Protein AF-A0A351KSS3-F1 (afdb_monomer_lite)

Sequence (127 aa):
MKILHVEGGRNFYGGAHQILLLMEGLKARGIENVLACRVGSDLAKVAAPLAEVHAIRMEGDLDFGLIQRLHRVIRLTHPDVVHLHSRIGADVMGGIAARLAGVPVIHSRRQDNPESRLAVALKYRLH

pLDDT: mean 91.09, std 7.87, range [63.66, 98.62]

Radius of gyration: 13.51 Å; chains: 1; bounding box: 35×36×30 Å

Structure (mmCIF, N/CA/C/O backbone):
data_AF-A0A351KSS3-F1
#
_entry.id   AF-A0A351KSS3-F1
#
loop_
_atom_site.group_PDB
_atom_site.id
_atom_site.type_symbol
_atom_site.label_atom_id
_atom_site.label_alt_id
_atom_site.label_comp_id
_atom_site.label_asym_id
_atom_site.label_entity_id
_atom_site.label_seq_id
_atom_site.pdbx_PDB_ins_code
_atom_site.Cartn_x
_atom_site.Cartn_y
_atom_site.Cartn_z
_atom_site.occupancy
_atom_site.B_iso_or_equiv
_atom_site.auth_seq_id
_atom_site.auth_comp_id
_atom_site.auth_asym_id
_atom_site.auth_atom_id
_atom_site.pdbx_PDB_model_num
ATOM 1 N N . MET A 1 1 ? -13.869 0.343 11.067 1.00 95.69 1 MET A N 1
ATOM 2 C CA . MET A 1 1 ? -12.862 -0.560 10.472 1.00 95.69 1 MET A CA 1
ATOM 3 C C . MET A 1 1 ? -11.940 0.279 9.611 1.00 95.69 1 MET A C 1
ATOM 5 O O . MET A 1 1 ? -12.444 1.138 8.891 1.00 95.69 1 MET A O 1
ATOM 9 N N . LYS A 1 2 ? -10.634 0.023 9.674 1.00 98.50 2 LYS A N 1
ATOM 10 C CA . LYS A 1 2 ? -9.587 0.729 8.943 1.00 98.50 2 LYS A CA 1
ATOM 11 C C . LYS A 1 2 ? -8.731 -0.239 8.133 1.00 98.50 2 LYS A C 1
ATOM 13 O O . LYS A 1 2 ? -8.235 -1.227 8.669 1.00 98.50 2 LYS A O 1
ATOM 18 N N . ILE A 1 3 ? -8.531 0.062 6.854 1.00 98.56 3 ILE A N 1
ATOM 19 C CA . ILE A 1 3 ? -7.774 -0.784 5.927 1.00 98.56 3 ILE A CA 1
ATOM 20 C C . ILE A 1 3 ? 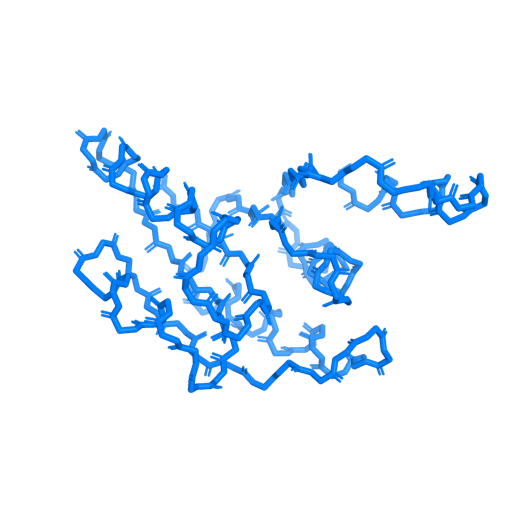-6.544 -0.030 5.430 1.00 98.56 3 ILE A C 1
ATOM 22 O O . ILE A 1 3 ? -6.657 1.085 4.925 1.00 98.56 3 ILE A O 1
ATOM 26 N N . LEU A 1 4 ? -5.372 -0.657 5.537 1.00 98.56 4 LEU A N 1
ATOM 27 C CA . LEU A 1 4 ? -4.146 -0.179 4.904 1.00 98.56 4 LEU A CA 1
ATOM 28 C C . LEU A 1 4 ? -3.967 -0.848 3.542 1.00 98.56 4 LEU A C 1
ATOM 30 O O . LEU A 1 4 ? -3.644 -2.030 3.468 1.00 98.56 4 LEU A O 1
ATOM 34 N N . HIS A 1 5 ? -4.112 -0.089 2.465 1.00 97.44 5 HIS A N 1
ATOM 35 C CA . HIS A 1 5 ? -3.797 -0.529 1.113 1.00 97.44 5 HIS A CA 1
ATOM 36 C C . HIS A 1 5 ? -2.322 -0.273 0.790 1.00 97.44 5 HIS A C 1
ATOM 38 O O . HIS A 1 5 ? -1.808 0.810 1.066 1.00 97.44 5 HIS A O 1
ATOM 44 N N . VAL A 1 6 ? -1.645 -1.242 0.170 1.00 95.56 6 VAL A N 1
ATOM 45 C CA . VAL A 1 6 ? -0.246 -1.095 -0.267 1.00 95.56 6 VAL A CA 1
ATOM 46 C C . VAL A 1 6 ? -0.141 -1.242 -1.784 1.00 95.56 6 VAL A C 1
ATOM 48 O O . VAL A 1 6 ? -0.462 -2.302 -2.329 1.00 95.56 6 VAL A O 1
ATOM 51 N N . GLU A 1 7 ? 0.344 -0.189 -2.452 1.00 93.25 7 GLU A N 1
ATOM 52 C CA . GLU A 1 7 ? 0.509 -0.129 -3.911 1.00 93.25 7 GLU A CA 1
ATOM 53 C C . GLU A 1 7 ? 1.858 0.486 -4.324 1.00 93.25 7 GLU A C 1
ATOM 55 O O . GLU A 1 7 ? 2.172 1.627 -3.992 1.00 93.25 7 GLU A O 1
ATOM 60 N N . GLY A 1 8 ? 2.664 -0.266 -5.078 1.00 89.06 8 GLY A N 1
ATOM 61 C CA . GLY A 1 8 ? 4.015 0.133 -5.498 1.00 89.06 8 GLY A CA 1
ATOM 62 C C . GLY A 1 8 ? 4.115 0.675 -6.925 1.00 89.06 8 GLY A C 1
ATOM 63 O O . GLY A 1 8 ? 5.189 1.123 -7.344 1.00 89.06 8 GLY A O 1
ATOM 64 N N . GLY A 1 9 ? 3.021 0.634 -7.683 1.00 85.56 9 GLY A N 1
ATOM 65 C CA . GLY A 1 9 ? 2.913 1.145 -9.039 1.00 85.56 9 GLY A CA 1
ATOM 66 C C . GLY A 1 9 ? 3.229 2.636 -9.116 1.00 85.56 9 GLY A C 1
ATOM 67 O O . GLY A 1 9 ? 2.824 3.438 -8.277 1.00 85.56 9 GLY A O 1
ATOM 68 N N . ARG A 1 10 ? 3.996 3.021 -10.141 1.00 79.38 10 ARG A N 1
ATOM 69 C CA . ARG A 1 10 ? 4.349 4.429 -10.377 1.00 79.38 10 ARG A CA 1
ATOM 70 C C . ARG A 1 10 ? 3.209 5.198 -11.045 1.00 79.38 10 ARG A C 1
ATOM 72 O O . ARG A 1 10 ? 2.988 6.361 -10.724 1.00 79.38 10 ARG A O 1
ATOM 79 N N . ASN A 1 11 ? 2.512 4.537 -11.962 1.00 81.06 11 ASN A N 1
ATOM 80 C CA . ASN A 1 11 ? 1.571 5.172 -12.870 1.00 81.06 11 ASN A CA 1
ATOM 81 C C . ASN A 1 11 ? 0.124 4.901 -12.449 1.00 81.06 11 ASN A C 1
ATOM 83 O O . ASN A 1 11 ? -0.193 3.826 -11.935 1.00 81.06 11 ASN A O 1
ATOM 87 N N . PHE A 1 12 ? -0.760 5.857 -12.724 1.00 79.94 12 PHE A N 1
ATOM 88 C CA . PHE A 1 12 ? -2.186 5.734 -12.442 1.00 79.94 12 PHE A CA 1
ATOM 89 C C . PHE A 1 12 ? -2.948 5.120 -13.628 1.00 79.94 12 PHE A C 1
ATOM 91 O O . PHE A 1 12 ? -3.583 5.814 -14.414 1.00 79.94 12 PHE A O 1
ATOM 98 N N . TYR A 1 13 ? -2.870 3.798 -13.767 1.00 78.62 13 TYR A N 1
ATOM 99 C CA . TYR A 1 13 ? -3.723 3.016 -14.666 1.00 78.62 13 TYR A CA 1
ATOM 100 C C . TYR A 1 13 ? -3.819 1.563 -14.187 1.00 78.62 13 TYR A C 1
ATOM 102 O O . TYR A 1 13 ? -3.069 1.131 -13.308 1.00 78.62 13 TYR A O 1
ATOM 110 N N . GLY A 1 14 ? -4.757 0.800 -14.755 1.00 84.75 14 GLY A N 1
ATOM 111 C CA . GLY A 1 14 ? -4.944 -0.616 -14.434 1.00 84.75 14 GLY A CA 1
ATOM 112 C C . GLY A 1 14 ? -5.194 -0.839 -12.940 1.00 84.75 14 GLY A C 1
ATOM 113 O O . GLY A 1 14 ? -6.167 -0.327 -12.385 1.00 84.75 14 GLY A O 1
ATOM 114 N N . GLY A 1 15 ? -4.289 -1.569 -12.278 1.00 83.81 15 GLY A N 1
ATOM 115 C CA . GLY A 1 15 ? -4.397 -1.905 -10.854 1.00 83.81 15 GLY A CA 1
ATOM 116 C C . GLY A 1 15 ? -4.574 -0.691 -9.937 1.00 83.81 15 GLY A C 1
ATOM 117 O O 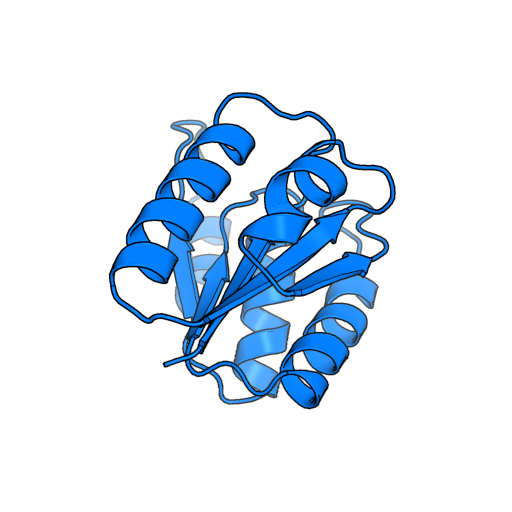. GLY A 1 15 ? -5.431 -0.723 -9.057 1.00 83.81 15 GLY A O 1
ATOM 118 N N . ALA A 1 16 ? -3.857 0.409 -10.194 1.00 85.81 16 ALA A N 1
ATOM 119 C CA . ALA A 1 16 ? -3.946 1.622 -9.378 1.00 85.81 16 ALA A CA 1
ATOM 120 C C . ALA A 1 16 ? -5.331 2.292 -9.468 1.00 85.81 16 ALA A C 1
ATOM 122 O O . ALA A 1 16 ? -5.856 2.775 -8.466 1.00 85.81 16 ALA A O 1
ATOM 123 N N . HIS A 1 17 ? -5.957 2.271 -10.650 1.00 90.75 17 HIS A N 1
ATOM 124 C CA . HIS A 1 17 ? -7.310 2.800 -10.839 1.00 90.75 17 HIS A CA 1
ATOM 125 C C . HIS A 1 17 ? -8.350 1.954 -10.094 1.00 90.75 17 HIS A C 1
ATOM 127 O O . HIS A 1 17 ? -9.243 2.481 -9.437 1.00 90.75 17 HIS A O 1
ATOM 133 N N . GLN A 1 18 ? -8.192 0.630 -10.113 1.00 91.00 18 GLN A N 1
ATOM 134 C CA . GLN A 1 18 ? -9.076 -0.269 -9.377 1.00 91.00 18 GLN A CA 1
ATOM 135 C C . GLN A 1 18 ? -8.985 -0.083 -7.855 1.00 91.00 18 GLN A C 1
ATOM 137 O O . GLN A 1 18 ? -9.991 -0.229 -7.165 1.00 91.00 18 GLN A O 1
ATOM 142 N N . ILE A 1 19 ? -7.805 0.248 -7.318 1.00 93.25 19 ILE A N 1
ATOM 143 C CA . ILE A 1 19 ? -7.648 0.567 -5.889 1.00 93.25 19 ILE A CA 1
ATOM 144 C C . ILE A 1 19 ? -8.423 1.834 -5.537 1.00 93.25 19 ILE A C 1
ATOM 146 O O . ILE A 1 19 ? -9.070 1.867 -4.496 1.00 93.25 19 ILE A O 1
ATOM 150 N N . LEU A 1 20 ? -8.414 2.843 -6.411 1.00 94.69 20 LEU A N 1
ATOM 151 C CA . LEU A 1 20 ? -9.205 4.056 -6.212 1.00 94.69 20 LEU A CA 1
ATOM 152 C C . LEU A 1 20 ? -10.707 3.745 -6.124 1.00 94.69 20 LEU A C 1
ATOM 154 O O . LEU A 1 20 ? -11.343 4.133 -5.149 1.00 94.69 20 LEU A O 1
ATOM 158 N N . LEU A 1 21 ? -11.237 2.982 -7.087 1.00 95.69 21 LEU A N 1
ATOM 159 C CA . LEU A 1 21 ? -12.644 2.557 -7.103 1.00 95.69 21 LEU A CA 1
ATOM 160 C C . LEU A 1 21 ? -13.013 1.739 -5.856 1.00 95.69 21 LEU A C 1
ATOM 162 O O . LEU A 1 21 ? -14.093 1.897 -5.286 1.00 95.69 21 LEU A O 1
ATOM 166 N N . LEU A 1 22 ? -12.104 0.869 -5.405 1.00 96.00 22 LEU A N 1
ATOM 167 C CA . LEU A 1 22 ? -12.282 0.110 -4.171 1.00 96.00 22 LEU A CA 1
ATOM 168 C C . LEU A 1 22 ? -12.349 1.041 -2.954 1.00 96.00 22 LEU A C 1
ATOM 170 O O . LEU A 1 22 ? -13.291 0.937 -2.174 1.00 96.00 22 LEU A O 1
ATOM 174 N N . MET A 1 23 ? -11.385 1.953 -2.798 1.00 97.44 23 MET A N 1
ATOM 175 C CA . MET A 1 23 ? -11.353 2.901 -1.679 1.00 97.44 23 MET A CA 1
ATOM 176 C C . MET A 1 23 ? -12.593 3.797 -1.662 1.00 97.44 23 MET A C 1
ATOM 178 O O . MET A 1 23 ? -13.155 4.033 -0.595 1.00 97.44 23 MET A O 1
ATOM 182 N N . GLU A 1 24 ? -13.064 4.248 -2.825 1.00 97.75 24 GLU A N 1
ATOM 183 C CA . GLU A 1 24 ? -14.309 5.009 -2.954 1.00 97.75 24 GLU A CA 1
ATOM 184 C C . GLU A 1 24 ? -15.510 4.204 -2.438 1.00 97.75 24 GLU A C 1
ATOM 186 O O . GLU A 1 24 ? -16.240 4.660 -1.555 1.00 97.75 24 GLU A O 1
ATOM 191 N N . GLY A 1 25 ? -15.665 2.963 -2.907 1.00 98.06 25 GLY A N 1
ATOM 192 C CA . GLY A 1 25 ? -16.737 2.078 -2.459 1.00 98.06 25 GLY A CA 1
ATOM 193 C C . GLY A 1 25 ? -16.659 1.720 -0.970 1.00 98.06 25 GLY A C 1
ATOM 194 O O . GLY A 1 25 ? -17.698 1.581 -0.320 1.00 98.06 25 GLY A O 1
ATOM 195 N N . LEU A 1 26 ? -15.456 1.563 -0.416 1.00 97.81 26 LEU A N 1
ATOM 196 C CA . LEU A 1 26 ? -15.238 1.308 1.012 1.00 97.81 26 LEU A CA 1
ATOM 197 C C . LEU A 1 26 ? -15.580 2.544 1.851 1.00 97.81 26 LEU A C 1
ATOM 199 O O . LEU A 1 26 ? -16.319 2.436 2.830 1.00 97.81 26 LEU A O 1
ATOM 203 N N . LYS A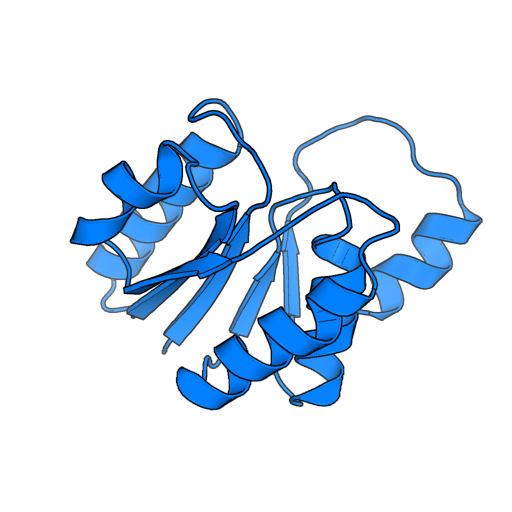 1 27 ? -15.136 3.730 1.422 1.00 97.56 27 LYS A N 1
ATOM 204 C CA . LYS A 1 27 ? -15.437 4.997 2.094 1.00 97.56 27 LYS A CA 1
ATOM 205 C C . LYS A 1 27 ? -16.937 5.274 2.123 1.00 97.56 27 LYS A C 1
ATOM 207 O O . LYS A 1 27 ? -17.466 5.644 3.167 1.00 97.56 27 LYS A O 1
ATOM 212 N N . ALA A 1 28 ? -17.638 5.017 1.017 1.00 97.94 28 ALA A N 1
ATOM 213 C CA . ALA A 1 28 ? -19.096 5.131 0.939 1.00 97.94 28 ALA A CA 1
ATOM 214 C C . ALA A 1 28 ? -19.833 4.199 1.924 1.00 97.94 28 ALA A C 1
ATOM 216 O O . ALA A 1 28 ? -20.982 4.452 2.275 1.00 97.94 28 ALA A O 1
ATOM 217 N N . ARG A 1 29 ? -19.172 3.135 2.395 1.00 98.00 29 ARG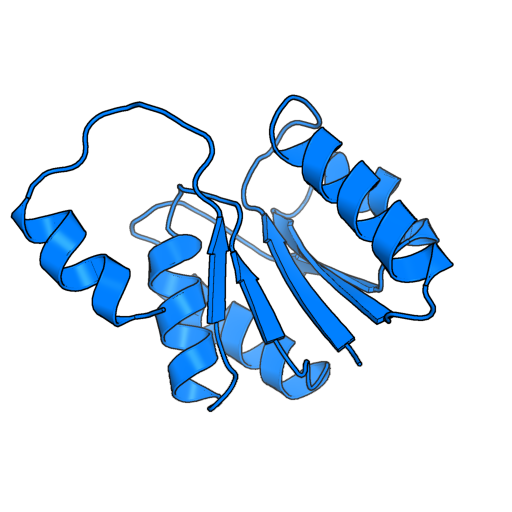 A N 1
ATOM 218 C CA . ARG A 1 29 ? -19.674 2.200 3.415 1.00 98.00 29 ARG A CA 1
ATOM 219 C C . ARG A 1 29 ? -19.171 2.522 4.830 1.00 98.00 29 ARG A C 1
ATOM 221 O O . ARG A 1 29 ? -19.352 1.709 5.730 1.00 98.00 29 ARG A O 1
ATOM 228 N N . GLY A 1 30 ? -18.534 3.677 5.034 1.00 97.62 30 GLY A N 1
ATOM 229 C CA . GLY A 1 30 ? -18.010 4.105 6.335 1.00 97.62 30 GLY A CA 1
ATOM 230 C C . GLY A 1 30 ? -16.717 3.404 6.762 1.00 97.62 30 GLY A C 1
ATOM 231 O O . GLY A 1 30 ? -16.384 3.416 7.945 1.00 97.62 30 GLY A O 1
ATOM 232 N N . ILE A 1 31 ? -15.992 2.775 5.831 1.00 98.38 31 ILE A N 1
ATOM 233 C CA . ILE A 1 31 ? -14.691 2.153 6.104 1.00 98.38 31 ILE A CA 1
ATOM 234 C C . ILE A 1 31 ? -13.586 3.190 5.892 1.00 98.38 31 ILE A C 1
ATOM 236 O O . ILE A 1 3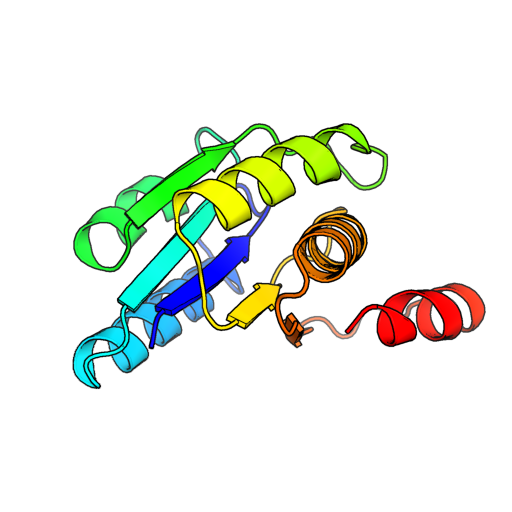1 ? -13.557 3.896 4.883 1.00 98.38 31 ILE A O 1
ATOM 240 N N . GLU A 1 32 ? -12.669 3.275 6.852 1.00 98.44 32 GLU A N 1
ATOM 241 C CA . GLU A 1 32 ? -11.517 4.168 6.786 1.00 98.44 32 GLU A CA 1
ATOM 242 C C . GLU A 1 32 ? -10.419 3.554 5.914 1.00 98.44 32 GLU A C 1
ATOM 244 O O . GLU A 1 32 ? -10.022 2.404 6.115 1.00 98.44 32 GLU A O 1
ATOM 249 N N . ASN A 1 33 ? -9.889 4.334 4.974 1.00 98.62 33 ASN A N 1
ATOM 250 C CA . ASN A 1 33 ? -8.805 3.896 4.102 1.00 98.62 33 ASN A CA 1
ATOM 251 C C . ASN A 1 33 ? -7.507 4.621 4.452 1.00 98.62 33 ASN A C 1
ATOM 253 O O . ASN A 1 33 ? -7.473 5.845 4.594 1.00 98.62 33 ASN A O 1
ATOM 257 N N . VAL A 1 34 ? -6.424 3.858 4.491 1.00 98.56 34 VAL A N 1
ATOM 258 C CA . VAL A 1 34 ? -5.046 4.342 4.508 1.00 98.56 34 VAL A CA 1
ATOM 259 C C . VAL A 1 34 ? -4.360 3.780 3.270 1.00 98.56 34 VAL A C 1
ATOM 261 O O . VAL A 1 34 ? -4.543 2.612 2.935 1.00 98.56 34 VAL A O 1
ATOM 264 N N . LEU A 1 35 ? -3.560 4.584 2.581 1.00 97.88 35 LEU A N 1
ATOM 265 C CA . LEU A 1 35 ? -2.801 4.157 1.412 1.00 97.88 35 LEU A CA 1
ATOM 266 C C . LEU A 1 35 ? -1.306 4.340 1.664 1.00 97.88 35 LEU A C 1
ATOM 268 O O . LEU A 1 35 ? -0.836 5.466 1.768 1.00 97.88 35 LEU A O 1
ATOM 272 N N . ALA A 1 36 ? -0.542 3.251 1.674 1.00 96.62 36 ALA A N 1
ATOM 273 C CA . ALA A 1 36 ? 0.905 3.303 1.510 1.00 96.62 36 ALA A CA 1
ATOM 274 C C . ALA A 1 36 ? 1.251 3.142 0.027 1.00 96.62 36 ALA A C 1
ATOM 276 O O . ALA A 1 36 ? 0.998 2.092 -0.570 1.00 96.62 36 ALA A O 1
ATOM 277 N N . CYS A 1 37 ? 1.853 4.168 -0.569 1.00 94.25 37 CYS A N 1
ATOM 278 C CA . CYS A 1 37 ? 2.215 4.149 -1.983 1.00 94.25 37 CYS A CA 1
ATOM 279 C C . CYS A 1 37 ? 3.626 4.665 -2.244 1.00 94.25 37 CYS A C 1
ATOM 281 O O . CYS A 1 37 ? 4.248 5.306 -1.395 1.00 94.25 37 CYS A O 1
ATOM 283 N N . ARG A 1 38 ? 4.144 4.401 -3.447 1.00 92.56 38 ARG A N 1
ATOM 284 C CA . ARG A 1 38 ? 5.447 4.923 -3.872 1.00 92.56 38 ARG A CA 1
ATOM 285 C C . ARG A 1 38 ? 5.443 6.459 -3.886 1.00 92.56 38 ARG A C 1
ATOM 287 O O . ARG A 1 38 ? 4.508 7.082 -4.401 1.00 92.56 38 ARG A O 1
ATOM 294 N N . VAL A 1 39 ? 6.517 7.064 -3.371 1.00 92.88 39 VAL A N 1
ATOM 295 C CA . VAL A 1 39 ? 6.779 8.513 -3.485 1.00 92.88 39 VAL A CA 1
ATOM 296 C C . VAL A 1 39 ? 6.696 8.968 -4.943 1.00 92.88 39 VAL A C 1
ATOM 298 O O . VAL A 1 39 ? 7.291 8.358 -5.829 1.00 92.88 39 VAL A O 1
ATOM 301 N N . GLY A 1 40 ? 5.960 10.055 -5.180 1.00 89.06 40 GLY A N 1
ATOM 302 C CA . GLY A 1 40 ? 5.796 10.641 -6.511 1.00 89.06 40 GLY A CA 1
ATOM 303 C C . GLY A 1 40 ? 4.860 9.868 -7.445 1.00 89.06 40 GLY A C 1
ATOM 304 O O . GLY A 1 40 ? 4.816 10.194 -8.627 1.00 89.06 40 GLY A O 1
ATOM 305 N N . SER A 1 41 ? 4.127 8.862 -6.953 1.00 89.19 41 SER A N 1
ATOM 306 C CA . SER A 1 41 ? 3.074 8.210 -7.741 1.00 89.19 41 SER A CA 1
ATOM 307 C C . SER A 1 41 ? 1.882 9.145 -7.958 1.00 89.19 41 SER A C 1
ATOM 309 O O . SER A 1 41 ? 1.498 9.905 -7.067 1.00 89.19 41 SER A O 1
ATOM 311 N N . ASP A 1 42 ? 1.255 9.058 -9.132 1.00 90.62 42 ASP A N 1
ATOM 312 C CA . ASP A 1 42 ? 0.032 9.823 -9.414 1.00 90.62 42 ASP A CA 1
ATOM 313 C C . ASP A 1 42 ? -1.142 9.365 -8.538 1.00 90.62 42 ASP A C 1
ATOM 315 O O . ASP A 1 42 ? -1.985 10.176 -8.154 1.00 90.62 42 ASP A O 1
ATOM 319 N N . LEU A 1 43 ? -1.143 8.090 -8.129 1.00 90.44 43 LEU A N 1
ATOM 320 C CA . LEU A 1 43 ? -2.129 7.541 -7.200 1.00 90.44 43 LEU A CA 1
ATOM 321 C C . LEU A 1 43 ? -2.166 8.313 -5.872 1.00 90.44 43 LEU A C 1
ATOM 323 O O . LEU A 1 43 ? -3.253 8.549 -5.355 1.00 90.44 43 LEU A O 1
ATOM 327 N N . ALA A 1 44 ? -1.015 8.755 -5.350 1.00 92.31 44 ALA A N 1
ATOM 328 C CA . ALA A 1 44 ? -0.950 9.517 -4.101 1.00 92.31 44 ALA A CA 1
ATOM 329 C C . ALA A 1 44 ? -1.814 10.788 -4.148 1.00 92.31 44 ALA A C 1
ATOM 331 O O . ALA A 1 44 ? -2.483 11.126 -3.174 1.00 92.31 44 ALA A O 1
ATOM 332 N N . LYS A 1 45 ? -1.822 11.478 -5.296 1.00 91.31 45 LYS A N 1
ATOM 333 C CA . LYS A 1 45 ? -2.585 12.718 -5.492 1.00 91.31 45 LYS A CA 1
ATOM 334 C C . LYS A 1 45 ? -4.079 12.430 -5.583 1.00 91.31 45 LYS A C 1
ATOM 336 O O . LYS A 1 45 ? -4.875 13.090 -4.925 1.00 91.31 45 LYS A O 1
ATOM 341 N N . VAL A 1 46 ? -4.450 11.435 -6.388 1.00 93.19 46 VAL A N 1
ATOM 342 C CA . VAL A 1 46 ? -5.859 11.115 -6.660 1.00 93.19 46 VAL A CA 1
ATOM 343 C C . VAL A 1 46 ? -6.532 10.452 -5.451 1.00 93.19 46 VAL A C 1
ATOM 345 O O . VAL A 1 46 ? -7.725 10.636 -5.240 1.00 93.19 46 VAL A O 1
ATOM 348 N N . ALA A 1 47 ? -5.780 9.722 -4.621 1.00 95.62 47 ALA A N 1
ATOM 349 C CA . ALA A 1 47 ? -6.306 9.038 -3.440 1.00 95.62 47 ALA A CA 1
ATOM 350 C C . ALA A 1 47 ? -6.492 9.942 -2.209 1.00 95.62 47 ALA A C 1
ATOM 352 O O . ALA A 1 47 ? -7.219 9.552 -1.297 1.00 95.62 47 ALA A O 1
ATOM 353 N N . ALA A 1 48 ? -5.885 11.133 -2.167 1.00 95.00 48 ALA A N 1
ATOM 354 C CA . ALA A 1 48 ? -5.923 12.025 -1.001 1.00 95.00 48 ALA A CA 1
ATOM 355 C C . ALA A 1 48 ? -7.342 12.367 -0.476 1.00 95.00 48 ALA A C 1
ATOM 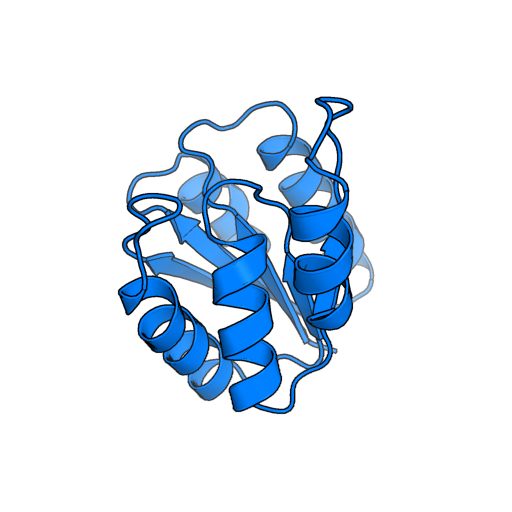357 O O . ALA A 1 48 ? -7.517 12.434 0.739 1.00 95.00 48 ALA A O 1
ATOM 358 N N . PRO A 1 49 ? -8.387 12.529 -1.316 1.00 95.75 49 PRO A N 1
ATOM 359 C CA . PRO A 1 49 ? -9.758 12.735 -0.828 1.00 95.75 49 PRO A CA 1
ATOM 360 C C . PRO A 1 49 ? -10.393 11.475 -0.210 1.00 95.75 49 PRO A C 1
ATOM 362 O O . PRO A 1 49 ? -11.367 11.553 0.548 1.00 95.75 49 PRO A O 1
ATOM 365 N N . LEU A 1 50 ? -9.876 10.293 -0.550 1.00 97.00 50 LEU A N 1
ATOM 366 C CA . LEU A 1 50 ? -10.464 8.996 -0.215 1.00 97.00 50 LEU A CA 1
ATOM 367 C C . LEU A 1 50 ? -9.751 8.287 0.941 1.00 97.00 50 LEU A C 1
ATOM 369 O O . LEU A 1 50 ? -10.383 7.464 1.606 1.00 97.00 50 LEU A O 1
ATOM 373 N N . ALA A 1 51 ? -8.479 8.604 1.188 1.00 97.69 51 ALA A N 1
ATOM 374 C CA . ALA A 1 51 ? -7.630 7.901 2.142 1.00 97.69 51 ALA A CA 1
ATOM 375 C C . ALA A 1 51 ? -6.584 8.814 2.801 1.00 97.69 51 ALA A C 1
ATOM 377 O O . ALA A 1 51 ? -6.157 9.814 2.226 1.00 97.69 51 ALA A O 1
ATOM 378 N N . GLU A 1 52 ? -6.105 8.413 3.978 1.00 98.06 52 GLU A N 1
ATOM 379 C CA . GLU A 1 52 ? -4.862 8.937 4.552 1.00 98.06 52 GLU A CA 1
ATOM 380 C C . GLU A 1 52 ? -3.665 8.377 3.762 1.00 98.06 52 GLU A C 1
ATOM 382 O O . GLU A 1 52 ? -3.457 7.163 3.720 1.00 98.06 52 GLU A O 1
ATOM 387 N N . VAL A 1 53 ? -2.882 9.240 3.106 1.00 97.94 53 VAL A N 1
ATOM 388 C CA . VAL A 1 53 ? -1.821 8.811 2.177 1.00 97.94 53 VAL A CA 1
ATOM 389 C C . VAL A 1 53 ? -0.433 8.886 2.819 1.00 97.94 53 VAL A C 1
ATOM 391 O O . VAL A 1 53 ? 0.040 9.951 3.205 1.00 97.94 53 VAL A O 1
ATOM 394 N N . HIS A 1 54 ? 0.263 7.750 2.831 1.00 97.69 54 HIS A N 1
ATOM 395 C CA . HIS A 1 54 ? 1.653 7.576 3.249 1.00 97.69 54 HIS A CA 1
ATOM 396 C C . HIS A 1 54 ? 2.535 7.288 2.033 1.00 97.69 54 HIS A C 1
ATOM 398 O O . HIS A 1 54 ? 2.708 6.143 1.608 1.00 97.69 54 HIS A O 1
ATOM 404 N N . ALA A 1 55 ? 3.122 8.340 1.467 1.00 96.00 55 ALA A N 1
ATOM 405 C CA . ALA A 1 55 ? 4.095 8.205 0.391 1.00 96.00 55 ALA A CA 1
ATOM 406 C C . ALA A 1 55 ? 5.450 7.737 0.951 1.00 96.00 55 ALA A C 1
ATOM 408 O O . ALA A 1 55 ? 6.119 8.472 1.677 1.00 96.00 55 ALA A O 1
ATOM 409 N N . ILE A 1 56 ? 5.876 6.521 0.604 1.00 95.31 56 ILE A N 1
ATOM 410 C CA . ILE A 1 56 ? 7.124 5.916 1.089 1.00 95.31 56 ILE A CA 1
ATOM 411 C C . ILE A 1 56 ? 8.014 5.428 -0.054 1.00 95.31 56 ILE A C 1
ATOM 413 O O . ILE A 1 56 ? 7.578 5.193 -1.185 1.00 95.31 56 ILE A O 1
ATOM 417 N N . ARG A 1 57 ? 9.309 5.290 0.237 1.00 93.56 57 ARG A N 1
ATOM 418 C CA . ARG A 1 57 ? 10.276 4.745 -0.718 1.00 93.56 57 ARG A CA 1
ATOM 419 C C . ARG A 1 57 ? 10.003 3.253 -0.942 1.00 93.56 57 ARG A C 1
ATOM 421 O O . ARG A 1 57 ? 9.954 2.493 0.028 1.00 93.56 57 ARG A O 1
ATOM 428 N N . MET A 1 58 ? 9.846 2.865 -2.207 1.00 92.19 58 MET A N 1
ATOM 429 C CA . MET A 1 58 ? 9.611 1.486 -2.654 1.00 92.19 58 MET A CA 1
ATOM 430 C C . MET A 1 58 ? 10.504 1.197 -3.867 1.00 92.19 58 MET A C 1
ATOM 432 O O . MET A 1 58 ? 10.255 1.741 -4.948 1.00 92.19 58 MET A O 1
ATOM 436 N N . GLU A 1 59 ? 11.544 0.379 -3.700 1.00 87.94 59 GLU A N 1
ATOM 437 C CA . GLU A 1 59 ? 12.640 0.237 -4.681 1.00 87.94 59 GLU A CA 1
ATOM 438 C C . GLU A 1 59 ? 12.689 -1.096 -5.433 1.00 87.94 59 GLU A C 1
ATOM 440 O O . GLU A 1 59 ? 13.519 -1.242 -6.323 1.00 87.94 59 GLU A O 1
ATOM 445 N N . GLY A 1 60 ? 11.800 -2.050 -5.158 1.00 84.06 60 GLY A N 1
ATOM 446 C CA . GLY A 1 60 ? 11.821 -3.329 -5.869 1.00 84.06 60 GLY A CA 1
ATOM 447 C C . GLY A 1 60 ? 11.627 -4.538 -4.969 1.00 84.06 60 GLY A C 1
ATOM 448 O O . GLY A 1 60 ? 11.369 -4.408 -3.775 1.00 84.06 60 GLY A O 1
ATOM 449 N N . ASP A 1 61 ? 11.843 -5.715 -5.550 1.00 83.88 61 ASP A N 1
ATOM 450 C CA . ASP A 1 61 ? 11.775 -7.004 -4.849 1.00 83.88 61 ASP A CA 1
ATOM 451 C C . ASP A 1 61 ? 12.888 -7.179 -3.800 1.00 83.88 61 ASP A C 1
ATOM 453 O O . ASP A 1 61 ? 12.717 -7.907 -2.828 1.00 83.88 61 ASP A O 1
ATOM 457 N N . LEU A 1 62 ? 14.018 -6.483 -3.969 1.00 87.50 62 LEU A N 1
ATOM 458 C CA . LEU A 1 62 ? 15.168 -6.533 -3.054 1.00 87.50 62 LEU A CA 1
ATOM 459 C C . LEU A 1 62 ? 15.138 -5.437 -1.978 1.00 87.50 62 LEU A C 1
ATOM 461 O O . LEU A 1 62 ? 16.092 -5.273 -1.219 1.00 87.50 62 LEU A O 1
ATOM 465 N N . ASP A 1 63 ? 14.049 -4.674 -1.896 1.00 90.62 63 ASP A N 1
ATOM 466 C CA . ASP A 1 63 ? 13.904 -3.594 -0.928 1.00 90.62 63 ASP A CA 1
ATOM 467 C C . ASP A 1 63 ? 13.478 -4.125 0.451 1.00 90.62 63 ASP A C 1
ATOM 469 O O . ASP A 1 63 ? 12.354 -3.921 0.905 1.00 90.62 63 ASP A O 1
ATOM 473 N N . PHE A 1 64 ? 14.386 -4.799 1.160 1.00 93.25 64 PHE A N 1
ATOM 474 C CA . PHE A 1 64 ? 14.124 -5.286 2.524 1.00 93.25 64 PHE A CA 1
ATOM 475 C C . PHE A 1 64 ? 13.804 -4.151 3.510 1.00 93.25 64 PHE A C 1
ATOM 477 O O . PHE A 1 64 ? 13.064 -4.344 4.476 1.00 93.25 64 PHE A O 1
ATOM 484 N N . GLY A 1 65 ? 14.302 -2.937 3.245 1.00 95.00 65 GLY A N 1
ATOM 485 C CA . GLY A 1 65 ? 13.973 -1.751 4.034 1.00 95.00 65 GLY A CA 1
ATOM 486 C C . GLY A 1 65 ? 12.487 -1.377 3.972 1.00 95.00 65 GLY A C 1
ATOM 487 O O . GLY A 1 65 ? 11.992 -0.678 4.862 1.00 95.00 65 GLY A O 1
ATOM 488 N N . LEU A 1 66 ? 11.755 -1.858 2.960 1.00 94.81 66 LEU A N 1
ATOM 489 C CA . LEU A 1 66 ? 10.312 -1.668 2.848 1.00 94.81 66 LEU A CA 1
ATOM 490 C C . LEU A 1 66 ? 9.561 -2.302 4.024 1.00 94.81 66 LEU A C 1
ATOM 492 O O . LEU A 1 66 ? 8.565 -1.730 4.462 1.00 94.81 66 LEU A O 1
ATOM 496 N N . ILE A 1 67 ? 10.068 -3.406 4.591 1.00 96.31 67 ILE A N 1
ATOM 497 C CA . ILE A 1 67 ? 9.469 -4.056 5.767 1.00 96.31 67 ILE A CA 1
ATOM 498 C C . ILE A 1 67 ? 9.381 -3.059 6.923 1.00 96.31 67 ILE A C 1
ATOM 500 O O . ILE A 1 67 ? 8.308 -2.840 7.477 1.00 96.31 67 ILE A O 1
ATOM 504 N N . GLN A 1 68 ? 10.497 -2.409 7.267 1.00 97.38 68 GLN A N 1
ATOM 505 C CA . GLN A 1 68 ? 10.545 -1.464 8.383 1.00 97.38 68 GLN A CA 1
ATOM 506 C C . GLN A 1 68 ? 9.657 -0.241 8.127 1.00 97.38 68 GLN A C 1
ATOM 508 O O . GLN A 1 68 ? 8.976 0.234 9.039 1.00 97.38 68 GLN A O 1
ATOM 513 N N . ARG A 1 69 ? 9.644 0.269 6.888 1.00 97.44 69 ARG A N 1
ATOM 514 C CA . ARG A 1 69 ? 8.813 1.421 6.511 1.00 97.44 69 ARG A CA 1
ATOM 515 C C . ARG A 1 69 ? 7.324 1.098 6.613 1.00 97.44 69 ARG A C 1
ATOM 517 O O . ARG A 1 69 ? 6.595 1.861 7.240 1.00 97.44 69 ARG A O 1
ATOM 524 N N . LEU A 1 70 ? 6.888 -0.042 6.076 1.00 97.38 70 LEU A N 1
ATOM 525 C CA . LEU A 1 70 ? 5.500 -0.494 6.187 1.00 97.38 70 LEU A CA 1
ATOM 526 C C . LEU A 1 70 ? 5.126 -0.813 7.633 1.00 97.38 70 LEU A C 1
ATOM 528 O O . LEU A 1 70 ? 4.076 -0.378 8.089 1.00 97.38 70 LEU A O 1
ATOM 532 N N . HIS A 1 71 ? 6.003 -1.478 8.387 1.00 98.19 71 HIS A N 1
ATOM 533 C CA . HIS A 1 71 ? 5.780 -1.748 9.806 1.00 98.19 71 HIS A CA 1
ATOM 534 C C . HIS A 1 71 ? 5.557 -0.450 10.593 1.00 98.19 71 HIS A C 1
ATOM 536 O O . HIS A 1 71 ? 4.633 -0.364 11.398 1.00 98.19 71 HIS A O 1
ATOM 542 N N . ARG A 1 72 ? 6.340 0.604 10.320 1.00 98.31 72 ARG A N 1
ATOM 543 C CA . ARG A 1 72 ? 6.121 1.926 10.922 1.00 98.31 72 ARG A CA 1
ATOM 544 C C . ARG A 1 72 ? 4.753 2.505 10.550 1.00 98.31 72 ARG A C 1
ATOM 546 O O . ARG A 1 72 ? 4.068 2.989 11.442 1.00 98.31 72 ARG A O 1
ATOM 553 N N . VAL A 1 73 ? 4.342 2.440 9.282 1.00 98.38 73 VAL A N 1
ATOM 554 C CA . VAL A 1 73 ? 3.013 2.923 8.849 1.00 98.38 73 VAL A CA 1
ATOM 555 C C . VAL A 1 73 ? 1.889 2.150 9.546 1.00 98.38 73 VAL A C 1
ATOM 557 O O . VAL A 1 73 ? 0.948 2.760 10.049 1.00 98.38 73 VAL A O 1
ATOM 560 N N . ILE A 1 74 ? 2.010 0.825 9.653 1.00 98.50 74 ILE A N 1
ATOM 561 C CA . ILE A 1 74 ? 1.039 -0.028 10.354 1.00 98.50 74 ILE A CA 1
ATOM 562 C C . ILE A 1 74 ? 0.949 0.368 11.832 1.00 98.50 74 ILE A C 1
ATOM 564 O O . ILE A 1 74 ? -0.143 0.541 12.365 1.00 98.50 74 ILE A O 1
ATOM 568 N N . ARG A 1 75 ? 2.094 0.582 12.489 1.00 98.31 75 ARG A N 1
ATOM 569 C CA . ARG A 1 75 ? 2.161 1.002 13.896 1.00 98.31 75 ARG A CA 1
ATOM 570 C C . ARG A 1 75 ? 1.648 2.417 14.146 1.00 98.31 75 ARG A C 1
ATOM 572 O O . ARG A 1 75 ? 1.274 2.694 15.274 1.00 98.31 75 ARG A O 1
ATOM 579 N N . LEU A 1 76 ? 1.682 3.300 13.149 1.00 98.38 76 LEU A N 1
ATOM 580 C CA . LEU A 1 76 ? 1.176 4.670 13.264 1.00 98.38 76 LEU A CA 1
ATOM 581 C C . LEU A 1 76 ? -0.333 4.742 13.037 1.00 98.38 76 LEU A C 1
ATOM 583 O O . LEU A 1 76 ? -1.023 5.495 13.714 1.00 98.38 76 LEU A O 1
ATOM 587 N N . THR A 1 77 ? -0.839 3.977 12.072 1.00 98.31 77 THR A N 1
ATOM 588 C CA . THR A 1 77 ? -2.232 4.099 11.620 1.00 98.31 77 THR A CA 1
ATOM 589 C C . THR A 1 77 ? -3.171 3.091 12.272 1.00 98.31 77 THR A C 1
ATOM 591 O O . THR A 1 77 ? -4.381 3.327 12.292 1.00 98.31 77 THR A O 1
ATOM 594 N N . HIS A 1 78 ? -2.619 2.016 12.848 1.00 98.12 78 HIS A N 1
ATOM 595 C CA . HIS A 1 78 ? -3.344 0.929 13.509 1.00 98.12 78 HIS A CA 1
ATOM 596 C C . HIS A 1 78 ? -4.489 0.364 12.645 1.00 98.12 78 HIS A C 1
ATOM 598 O O . HIS A 1 78 ? -5.651 0.444 13.044 1.00 98.12 78 HIS A O 1
ATOM 604 N N . PRO A 1 79 ? -4.201 -0.157 11.436 1.00 98.50 79 PRO A N 1
ATOM 605 C CA . PRO A 1 79 ? -5.226 -0.740 10.582 1.00 98.50 79 PRO A CA 1
ATOM 606 C C . PRO A 1 79 ? -5.706 -2.087 11.138 1.00 98.50 79 PRO A C 1
ATOM 608 O O . PRO A 1 79 ? -4.924 -2.842 11.714 1.00 98.50 79 PRO A O 1
ATOM 611 N N . ASP A 1 80 ? -6.972 -2.414 10.888 1.00 98.50 80 ASP A N 1
ATOM 612 C CA . ASP A 1 80 ? -7.550 -3.727 11.196 1.00 98.50 80 ASP A CA 1
ATOM 613 C C . ASP A 1 80 ? -7.105 -4.789 10.180 1.00 98.50 80 ASP A C 1
ATOM 615 O O . ASP A 1 80 ? -7.021 -5.972 10.502 1.00 98.50 80 ASP A O 1
ATOM 619 N N . VAL A 1 81 ? -6.839 -4.372 8.935 1.00 98.25 81 VAL A N 1
ATOM 620 C CA . VAL A 1 81 ? -6.420 -5.243 7.827 1.00 98.25 81 VAL A CA 1
ATOM 621 C C . VAL A 1 81 ? -5.396 -4.530 6.946 1.00 98.25 81 VAL A C 1
ATOM 623 O O . VAL A 1 81 ? -5.555 -3.353 6.614 1.00 98.25 81 VAL A O 1
ATOM 626 N N . VAL A 1 82 ? -4.372 -5.261 6.499 1.00 98.25 82 VAL A N 1
ATOM 627 C CA . VAL A 1 82 ? -3.458 -4.825 5.434 1.00 98.25 82 VAL A CA 1
ATOM 628 C C . VAL A 1 82 ? -3.846 -5.496 4.119 1.00 98.25 82 VAL A C 1
ATOM 630 O O . VAL A 1 82 ? -3.827 -6.718 4.004 1.00 98.25 82 VAL A O 1
ATOM 633 N N . HIS A 1 83 ? -4.178 -4.705 3.103 1.00 97.25 83 HIS A N 1
ATOM 634 C CA . HIS A 1 83 ? -4.559 -5.174 1.774 1.00 97.25 83 HIS A CA 1
ATOM 635 C C . HIS A 1 83 ? -3.464 -4.870 0.745 1.00 97.25 83 HIS A C 1
ATOM 637 O O . HIS A 1 83 ? -3.235 -3.722 0.364 1.00 97.25 83 HIS A O 1
ATOM 643 N N . LEU A 1 84 ? -2.785 -5.914 0.280 1.00 95.19 84 LEU A N 1
ATOM 644 C CA . LEU A 1 84 ? -1.683 -5.842 -0.674 1.00 95.19 84 LEU A CA 1
ATOM 645 C C . LEU A 1 84 ? -2.209 -5.997 -2.106 1.00 95.19 84 LEU A C 1
ATOM 647 O O . LEU A 1 84 ? -2.896 -6.977 -2.413 1.00 95.19 84 LEU A O 1
ATOM 651 N N . HIS A 1 85 ? -1.868 -5.045 -2.979 1.00 92.00 85 HIS A N 1
ATOM 652 C CA . HIS A 1 85 ? -2.291 -5.039 -4.392 1.00 92.00 85 HIS A CA 1
ATOM 653 C C . HIS A 1 85 ? -1.124 -5.143 -5.382 1.00 92.00 85 HIS A C 1
ATOM 655 O O . HIS A 1 85 ? -1.320 -5.537 -6.531 1.00 92.00 85 HIS A O 1
ATOM 661 N N . SER A 1 86 ? 0.089 -4.804 -4.940 1.00 79.31 86 SER A N 1
ATOM 662 C CA . SER A 1 86 ? 1.273 -4.717 -5.796 1.00 79.31 86 SER A CA 1
ATOM 663 C C . SER A 1 86 ? 2.104 -5.996 -5.782 1.00 79.31 86 SER A C 1
ATOM 665 O O . SER A 1 86 ? 2.264 -6.637 -4.749 1.00 79.31 86 SER A O 1
ATOM 667 N N . ARG A 1 87 ? 2.704 -6.310 -6.935 1.00 72.19 87 ARG A N 1
ATOM 668 C CA . ARG A 1 87 ? 3.654 -7.418 -7.098 1.00 72.19 87 ARG A CA 1
ATOM 669 C C . ARG A 1 87 ? 5.075 -7.065 -6.657 1.00 72.19 87 ARG A C 1
ATOM 671 O O . ARG A 1 87 ? 5.767 -7.924 -6.140 1.00 72.19 87 ARG A O 1
ATOM 678 N N . ILE A 1 88 ? 5.536 -5.840 -6.933 1.00 63.66 88 ILE A N 1
ATOM 679 C CA . ILE A 1 88 ? 6.961 -5.484 -6.813 1.00 63.66 88 ILE A CA 1
ATOM 680 C C . ILE A 1 88 ? 7.329 -5.361 -5.334 1.00 63.66 88 ILE A C 1
ATOM 682 O O . ILE A 1 88 ? 7.085 -4.304 -4.748 1.00 63.66 88 ILE A O 1
ATOM 686 N N . GLY A 1 89 ? 7.862 -6.431 -4.741 1.00 69.75 89 GLY A N 1
ATOM 687 C CA . GLY A 1 89 ? 8.333 -6.568 -3.358 1.00 69.75 89 GLY A CA 1
ATOM 688 C C . GLY A 1 89 ? 7.296 -6.330 -2.257 1.00 69.75 89 GLY A C 1
ATOM 689 O O . GLY A 1 89 ? 7.437 -6.833 -1.149 1.00 69.75 89 GLY A O 1
ATOM 690 N N . ALA A 1 90 ? 6.245 -5.565 -2.530 1.00 77.38 90 ALA A N 1
ATOM 691 C CA . ALA A 1 90 ? 5.271 -5.093 -1.566 1.00 77.38 90 ALA A CA 1
ATOM 692 C C . ALA A 1 90 ? 4.328 -6.200 -1.083 1.00 77.38 90 ALA A C 1
ATOM 694 O O . ALA A 1 90 ? 3.839 -6.103 0.039 1.00 77.38 90 ALA A O 1
ATOM 695 N N . ASP A 1 91 ? 4.102 -7.252 -1.874 1.00 85.50 91 ASP A N 1
ATOM 696 C CA . ASP A 1 91 ? 3.350 -8.429 -1.437 1.00 85.50 91 ASP A CA 1
ATOM 697 C C . ASP A 1 91 ? 4.126 -9.202 -0.355 1.00 85.50 91 ASP A C 1
ATOM 699 O O . ASP A 1 91 ? 3.625 -9.405 0.749 1.00 85.50 91 ASP A O 1
ATOM 703 N N . VAL A 1 92 ? 5.390 -9.544 -0.602 1.00 89.00 92 VAL A N 1
ATOM 704 C CA . VAL A 1 92 ? 6.234 -10.261 0.364 1.00 89.00 92 VAL A CA 1
ATOM 705 C C . VAL A 1 92 ? 6.593 -9.370 1.554 1.00 89.00 92 VAL A C 1
ATOM 707 O O . VAL A 1 92 ? 6.316 -9.729 2.699 1.00 89.00 92 VAL A O 1
ATOM 710 N N . MET A 1 93 ? 7.181 -8.195 1.310 1.00 93.38 93 MET A N 1
ATOM 711 C CA . MET A 1 93 ? 7.641 -7.301 2.379 1.00 93.38 93 MET A CA 1
ATOM 712 C C . MET A 1 93 ? 6.472 -6.740 3.191 1.00 93.38 93 MET A C 1
ATOM 714 O O . MET A 1 93 ? 6.583 -6.605 4.409 1.00 93.38 93 MET A O 1
ATOM 718 N N . GLY A 1 94 ? 5.340 -6.451 2.540 1.00 93.25 94 GLY A N 1
ATOM 719 C CA . GLY A 1 94 ? 4.113 -6.033 3.215 1.00 93.25 94 GLY A CA 1
ATOM 720 C C . GLY A 1 94 ? 3.500 -7.152 4.047 1.00 93.25 94 GLY A C 1
ATOM 721 O O . GLY A 1 94 ? 3.116 -6.905 5.188 1.00 93.25 94 GLY A O 1
ATOM 722 N N . GLY A 1 95 ? 3.497 -8.389 3.537 1.00 93.69 95 GLY A N 1
ATOM 723 C CA . GLY A 1 95 ? 3.082 -9.565 4.301 1.00 93.69 95 GLY A CA 1
ATOM 724 C C . GLY A 1 95 ? 3.936 -9.767 5.553 1.00 93.69 95 GLY A C 1
ATOM 725 O O . GLY A 1 95 ? 3.404 -9.919 6.649 1.00 93.69 95 GLY A O 1
ATOM 726 N N . ILE A 1 96 ? 5.264 -9.683 5.424 1.00 95.00 96 ILE A N 1
ATOM 727 C CA . ILE A 1 96 ? 6.182 -9.768 6.568 1.00 95.00 96 ILE A CA 1
ATOM 728 C C . ILE A 1 96 ? 5.916 -8.632 7.566 1.00 95.00 96 ILE A C 1
ATOM 730 O O . ILE A 1 96 ? 5.762 -8.897 8.757 1.00 95.00 96 ILE A O 1
ATOM 734 N N . ALA A 1 97 ? 5.823 -7.381 7.104 1.00 96.56 97 ALA A N 1
ATOM 735 C CA . ALA A 1 97 ? 5.592 -6.224 7.970 1.00 96.56 97 ALA A CA 1
ATOM 736 C C . ALA A 1 97 ? 4.283 -6.333 8.769 1.00 96.56 97 ALA A C 1
ATOM 738 O O . ALA A 1 97 ? 4.264 -6.043 9.965 1.00 96.56 97 ALA A O 1
ATOM 739 N N . ALA A 1 98 ? 3.205 -6.782 8.126 1.00 96.62 98 ALA A N 1
ATOM 740 C CA . ALA A 1 98 ? 1.908 -6.973 8.764 1.00 96.62 98 ALA A CA 1
ATOM 741 C C . ALA A 1 98 ? 1.911 -8.125 9.773 1.00 96.62 98 ALA A C 1
ATOM 743 O O . ALA A 1 98 ? 1.420 -7.950 10.887 1.00 96.62 98 ALA A O 1
ATOM 744 N N . ARG A 1 99 ? 2.554 -9.255 9.449 1.00 95.06 99 ARG A N 1
ATOM 745 C CA . ARG A 1 99 ? 2.740 -10.360 10.402 1.00 95.06 99 ARG A CA 1
ATOM 746 C C . ARG A 1 99 ? 3.528 -9.934 11.634 1.00 95.06 99 ARG A C 1
ATOM 748 O O . ARG A 1 99 ? 3.134 -10.277 12.742 1.00 95.06 99 ARG A O 1
ATOM 755 N N . LEU A 1 100 ? 4.611 -9.175 11.451 1.00 97.00 100 LEU A N 1
ATOM 756 C CA . LEU A 1 100 ? 5.393 -8.623 12.564 1.00 97.00 100 LEU A CA 1
ATOM 757 C C . LEU A 1 100 ? 4.555 -7.682 13.440 1.00 97.00 100 LEU A C 1
ATOM 759 O O . LEU A 1 100 ? 4.743 -7.643 14.651 1.00 97.00 100 LEU A O 1
ATOM 763 N N . ALA A 1 101 ? 3.613 -6.959 12.835 1.00 97.06 101 ALA A N 1
ATOM 764 C CA . ALA A 1 101 ? 2.683 -6.090 13.544 1.00 97.06 101 ALA A CA 1
ATOM 765 C C . ALA A 1 101 ? 1.451 -6.819 14.119 1.00 97.06 101 ALA A C 1
ATOM 767 O O . ALA A 1 101 ? 0.659 -6.183 14.811 1.00 97.06 101 ALA A O 1
ATOM 768 N N . GLY A 1 102 ? 1.274 -8.117 13.844 1.00 97.00 102 GLY A N 1
ATOM 769 C CA . GLY A 1 102 ? 0.103 -8.892 14.266 1.00 97.00 102 GLY A CA 1
ATOM 770 C C . GLY A 1 102 ? -1.200 -8.519 13.548 1.00 97.00 102 GLY A C 1
ATOM 771 O O . GLY A 1 102 ? -2.273 -8.770 14.090 1.00 97.00 102 GLY A O 1
ATOM 772 N N . VAL A 1 103 ? -1.127 -7.914 12.357 1.00 98.19 103 VAL A N 1
ATOM 773 C CA . VAL A 1 103 ? -2.300 -7.458 11.595 1.00 98.19 103 VAL A CA 1
ATOM 774 C C . VAL A 1 103 ? -2.635 -8.457 10.476 1.00 98.19 103 VAL A C 1
ATOM 776 O O . VAL A 1 103 ? -1.731 -8.839 9.727 1.00 98.19 103 VAL A O 1
ATOM 779 N N . PRO A 1 104 ? -3.909 -8.872 10.323 1.00 97.19 104 PRO A N 1
ATOM 780 C CA . PRO A 1 104 ? -4.359 -9.715 9.218 1.00 97.19 104 PRO A CA 1
ATOM 781 C C . PRO A 1 104 ? -4.025 -9.137 7.839 1.00 97.19 104 PRO A C 1
ATOM 783 O O . PRO A 1 104 ? -4.093 -7.924 7.621 1.00 97.19 104 PRO A O 1
ATOM 786 N N . VAL A 1 105 ? -3.712 -10.018 6.886 1.00 96.25 105 VAL A N 1
ATOM 787 C CA . VAL A 1 105 ? -3.313 -9.633 5.529 1.00 96.25 105 VAL A CA 1
ATOM 788 C C . VAL A 1 105 ? -4.273 -10.209 4.502 1.00 96.25 105 VAL A C 1
ATOM 790 O O . VAL A 1 105 ? -4.616 -11.382 4.534 1.00 96.25 105 VAL A O 1
ATOM 793 N N . ILE A 1 106 ? -4.662 -9.383 3.538 1.00 94.69 106 ILE A N 1
ATOM 794 C CA . ILE A 1 106 ? -5.336 -9.815 2.318 1.00 94.69 106 ILE A CA 1
ATOM 795 C C . ILE A 1 106 ? -4.419 -9.464 1.156 1.00 94.69 106 ILE A C 1
ATOM 797 O O . ILE A 1 106 ? -3.988 -8.324 1.022 1.00 94.69 106 ILE A O 1
ATOM 801 N N . HIS A 1 107 ? -4.137 -10.423 0.284 1.00 92.44 107 HIS A N 1
ATOM 802 C CA . HIS A 1 107 ? -3.399 -10.174 -0.949 1.00 92.44 107 HIS A CA 1
ATOM 803 C C . HIS A 1 107 ? -4.317 -10.402 -2.150 1.00 92.44 107 HIS A C 1
ATOM 805 O O . HIS A 1 107 ? -4.898 -11.473 -2.317 1.00 92.44 107 HIS A O 1
ATOM 811 N N . SER A 1 108 ? -4.456 -9.383 -2.999 1.00 90.00 108 SER A N 1
ATOM 812 C CA . SER A 1 108 ? -5.203 -9.474 -4.251 1.00 90.00 108 SER A CA 1
ATOM 813 C C . SER A 1 108 ? -4.258 -9.437 -5.438 1.00 90.00 108 SER A C 1
ATOM 815 O O . SER A 1 108 ? -3.727 -8.390 -5.795 1.00 90.00 108 SER A O 1
ATOM 817 N N . ARG A 1 109 ? -4.122 -10.581 -6.106 1.00 85.56 109 ARG A N 1
ATOM 818 C CA . ARG A 1 109 ? -3.358 -10.709 -7.345 1.00 85.56 109 ARG A CA 1
ATOM 819 C C . ARG A 1 109 ? -4.275 -10.547 -8.551 1.00 85.56 109 ARG A C 1
ATOM 821 O O . ARG A 1 109 ? -5.297 -11.220 -8.636 1.00 85.56 109 ARG A O 1
ATOM 828 N N . ARG A 1 110 ? -3.895 -9.680 -9.492 1.00 79.19 110 ARG A N 1
ATOM 829 C CA . ARG A 1 110 ? -4.711 -9.341 -10.679 1.00 79.19 110 ARG A CA 1
ATOM 830 C C . ARG A 1 110 ? -3.939 -9.414 -12.001 1.00 79.19 110 ARG A C 1
ATOM 832 O O . ARG A 1 110 ? -4.287 -8.757 -12.971 1.00 79.19 110 ARG A O 1
ATOM 839 N N . GLN A 1 111 ? -2.875 -10.207 -12.007 1.00 73.12 111 GLN A N 1
ATOM 840 C CA . GLN A 1 111 ? -2.080 -10.562 -13.179 1.00 73.12 111 GLN A CA 1
ATOM 841 C C . GLN A 1 111 ? -2.093 -12.088 -13.300 1.00 73.12 111 GLN A C 1
ATOM 843 O O . GLN A 1 111 ? -2.169 -12.785 -12.289 1.00 73.12 111 GLN A O 1
ATOM 848 N N . ASP A 1 112 ? -1.990 -12.595 -14.518 1.00 78.56 112 ASP A N 1
ATOM 849 C CA . ASP A 1 112 ? -1.933 -14.010 -14.900 1.00 78.56 112 ASP A CA 1
ATOM 850 C C . ASP A 1 112 ? -0.503 -14.572 -15.022 1.00 78.56 112 ASP A C 1
ATOM 852 O O . ASP A 1 112 ? -0.319 -15.785 -15.040 1.00 78.56 112 ASP A O 1
ATOM 856 N N . ASN A 1 113 ? 0.517 -13.710 -15.037 1.00 79.81 113 ASN A N 1
ATOM 857 C CA . ASN A 1 113 ? 1.920 -14.084 -15.216 1.00 79.81 113 ASN A CA 1
ATOM 858 C C . ASN A 1 113 ? 2.340 -15.237 -14.290 1.00 79.81 113 ASN A C 1
ATOM 860 O O . ASN A 1 113 ? 2.194 -15.099 -13.079 1.00 79.81 113 ASN A O 1
ATOM 864 N N . PRO A 1 114 ? 2.919 -16.336 -14.787 1.00 78.31 114 PRO A N 1
ATOM 865 C CA . PRO A 1 114 ? 3.243 -17.484 -13.948 1.00 78.31 114 PRO A CA 1
ATOM 866 C C . PRO A 1 114 ? 4.284 -17.140 -12.871 1.00 78.31 114 PRO A C 1
ATOM 868 O O . PRO A 1 114 ? 5.175 -16.311 -13.068 1.00 78.31 114 PRO A O 1
ATOM 871 N N . GLU A 1 115 ? 4.150 -17.782 -11.711 1.00 81.44 115 GLU A N 1
ATOM 872 C CA . GLU A 1 115 ? 5.112 -17.739 -10.605 1.00 81.44 115 GLU A CA 1
ATOM 873 C C . GLU A 1 115 ? 5.662 -19.147 -10.367 1.00 81.44 115 GLU A C 1
ATOM 875 O O . GLU A 1 115 ? 4.970 -20.144 -10.587 1.00 81.44 115 GLU A O 1
ATOM 880 N N . SER A 1 116 ? 6.920 -19.245 -9.929 1.00 81.69 116 SER A N 1
ATOM 881 C CA . SER A 1 116 ? 7.511 -20.550 -9.639 1.00 81.69 116 SER A CA 1
ATOM 882 C C . SER A 1 116 ? 6.761 -21.227 -8.488 1.00 81.69 116 SER A C 1
ATOM 884 O O . SER A 1 116 ? 6.361 -20.584 -7.516 1.00 81.69 116 SER A O 1
ATOM 886 N N . ARG A 1 117 ? 6.592 -22.551 -8.568 1.00 81.62 117 ARG A N 1
ATOM 887 C CA . ARG A 1 117 ? 5.870 -23.331 -7.545 1.00 81.62 117 ARG A CA 1
ATOM 888 C C . ARG A 1 117 ? 6.434 -23.132 -6.134 1.00 81.62 117 ARG A C 1
ATOM 890 O O . ARG A 1 117 ? 5.672 -23.057 -5.176 1.00 81.62 117 ARG A O 1
ATOM 897 N N . LEU A 1 118 ? 7.756 -23.012 -6.018 1.00 78.12 118 LEU A N 1
ATOM 898 C CA . LEU A 1 118 ? 8.437 -22.767 -4.744 1.00 78.12 118 LEU A CA 1
ATOM 899 C C . LEU A 1 118 ? 8.146 -21.361 -4.199 1.00 78.12 118 LEU A C 1
ATOM 901 O O . LEU A 1 118 ? 7.849 -21.222 -3.015 1.00 78.12 118 LEU A O 1
ATOM 905 N N . ALA A 1 119 ? 8.172 -20.333 -5.056 1.00 76.75 119 ALA A N 1
ATOM 906 C CA . ALA A 1 119 ? 7.853 -18.967 -4.645 1.00 76.75 119 ALA A CA 1
ATOM 907 C C . ALA A 1 119 ? 6.400 -18.853 -4.167 1.00 76.75 119 ALA A C 1
ATOM 909 O O . ALA A 1 119 ? 6.147 -18.250 -3.131 1.00 76.75 119 ALA A O 1
ATOM 910 N N . VAL A 1 120 ? 5.464 -19.504 -4.863 1.00 81.81 120 VAL A N 1
ATOM 911 C CA . VAL A 1 120 ? 4.050 -19.610 -4.465 1.00 81.81 120 VAL A CA 1
ATOM 912 C C . VAL A 1 120 ? 3.924 -20.247 -3.076 1.00 81.81 120 VAL A C 1
ATOM 914 O O . VAL A 1 120 ? 3.325 -19.655 -2.179 1.00 81.81 120 VAL A O 1
ATOM 917 N N . ALA A 1 121 ? 4.527 -21.423 -2.870 1.00 79.56 121 ALA A N 1
ATOM 918 C CA . ALA A 1 121 ? 4.415 -22.163 -1.613 1.00 79.56 121 ALA A CA 1
ATOM 919 C C . ALA A 1 121 ? 4.934 -21.377 -0.396 1.00 79.56 121 ALA A C 1
ATOM 921 O O . ALA A 1 121 ? 4.388 -21.509 0.699 1.00 79.56 121 ALA A O 1
ATOM 922 N N . LEU A 1 122 ? 5.972 -20.555 -0.577 1.00 79.75 122 LEU A N 1
ATOM 923 C CA . LEU A 1 122 ? 6.517 -19.724 0.494 1.00 79.75 122 LEU A CA 1
ATOM 924 C C . LEU A 1 122 ? 5.732 -18.416 0.673 1.00 79.75 122 LEU A C 1
ATOM 926 O O . LEU A 1 122 ? 5.370 -18.072 1.796 1.00 79.75 122 LEU A O 1
ATOM 930 N N . LYS A 1 123 ? 5.441 -17.708 -0.425 1.00 80.88 123 LYS A N 1
ATOM 931 C CA . LYS A 1 123 ? 4.809 -16.383 -0.415 1.00 80.88 123 LYS A CA 1
ATOM 932 C C . LYS A 1 123 ? 3.407 -16.415 0.174 1.00 80.88 123 LYS A C 1
ATOM 934 O O . LYS A 1 123 ? 3.100 -15.623 1.055 1.00 80.88 123 LYS A O 1
ATOM 939 N N . TYR A 1 124 ? 2.557 -17.340 -0.270 1.00 81.88 124 TYR A N 1
ATOM 940 C CA . TYR A 1 124 ? 1.151 -17.333 0.145 1.00 81.88 124 TYR A CA 1
ATOM 941 C C . TYR A 1 124 ? 0.931 -17.749 1.597 1.00 81.88 124 TYR A C 1
ATOM 943 O O . TYR A 1 124 ? -0.120 -17.456 2.142 1.00 81.88 124 TYR A O 1
ATOM 951 N N . ARG A 1 125 ? 1.926 -18.347 2.264 1.00 81.62 125 ARG A N 1
ATOM 952 C CA . ARG A 1 125 ? 1.864 -18.600 3.713 1.00 81.62 125 ARG A CA 1
ATOM 953 C C . ARG A 1 125 ? 1.996 -17.327 4.550 1.00 81.62 125 ARG A C 1
ATOM 955 O O . ARG A 1 125 ? 1.797 -17.388 5.764 1.00 81.62 125 ARG A O 1
ATOM 962 N N . LEU A 1 126 ? 2.392 -16.210 3.934 1.00 76.38 126 LEU A N 1
ATOM 963 C CA . LEU A 1 126 ? 2.498 -14.912 4.594 1.00 76.38 126 LEU A CA 1
ATOM 964 C C . LEU A 1 126 ? 1.145 -14.215 4.753 1.00 76.38 126 LEU A C 1
ATOM 966 O O . LEU A 1 126 ? 1.061 -13.306 5.578 1.00 76.38 126 LEU A O 1
ATOM 970 N N . HIS A 1 127 ? 0.135 -14.626 3.986 1.00 77.50 127 HIS A N 1
ATOM 971 C CA . HIS A 1 127 ? -1.190 -14.014 3.941 1.00 77.50 127 HIS A CA 1
ATOM 972 C C . HIS A 1 127 ? -2.219 -14.913 4.618 1.00 77.50 127 HIS A C 1
ATOM 974 O O . HIS A 1 127 ? -2.146 -16.143 4.403 1.00 77.50 127 HIS A O 1
#

Secondary structure (DSSP, 8-state):
-EEEEEE--SSSSTHHHHHHHHHHHHHTTT-EEEEEEETT-HHHHHHTTTSEEEEE----TT-THHHHHHHHHHHHH--SEEEE---SSHHHHHHHHHHHTT--EEE---------HHHHHHHGGG-

Foldseek 3Di:
DEEEEEEEDQECDDLLVVVQVVLVVCVVVVYAYAYEYAANHPSQVSCVVRHNYHHDHQDFLPPLVVLVVLLVVCVVPVGQEYEYRDDTNCLQSVLNSCVVVVHHYHYDYDDPDDDDPVCVVPRVVSD